Protein AF-A0A0A9WVV0-F1 (afdb_monomer)

Nearest PDB structures (foldseek):
  9hcj-assembly1_T1  TM=3.947E-01  e=2.810E-01  Dictyostelium discoideum
  9hcj-assembly1_T0  TM=4.149E-01  e=5.901E-01  Dictyostelium discoideum
  8x7w-assembly1_F  TM=3.589E-01  e=1.492E+00  Escherichia coli K-12
  3al8-assembly1_A  TM=5.606E-01  e=5.463E+00  Mus musculus
  8xi3-assembly1_B  TM=5.105E-01  e=6.182E+00  Mus musculus

Radius of gyration: 19.21 Å; Cα contacts (8 Å, |Δi|>4): 166; chains: 1; bounding box: 46×40×48 Å

pLDDT: mean 80.93, std 15.29, range [39.72, 97.31]

Structure (mmCIF, N/CA/C/O backbone):
data_AF-A0A0A9WVV0-F1
#
_entry.id   AF-A0A0A9WVV0-F1
#
loop_
_atom_site.group_PDB
_atom_site.id
_atom_site.type_symbol
_atom_site.label_atom_id
_atom_site.label_alt_id
_atom_site.label_comp_id
_atom_site.label_asym_id
_atom_site.label_entity_id
_atom_site.label_seq_id
_atom_site.pdbx_PDB_ins_code
_atom_site.Cartn_x
_atom_site.Cartn_y
_atom_site.Cartn_z
_atom_site.occupancy
_atom_site.B_iso_or_equiv
_atom_site.auth_seq_id
_atom_site.auth_comp_id
_atom_site.auth_asym_id
_atom_site.auth_atom_id
_atom_site.pdbx_PDB_model_num
ATOM 1 N N . GLN A 1 1 ? -8.736 -12.461 26.312 1.00 48.31 1 GLN A N 1
ATOM 2 C CA . GLN A 1 1 ? -9.160 -11.711 25.108 1.00 48.31 1 GLN A CA 1
ATOM 3 C C . GLN A 1 1 ? -10.617 -11.306 25.311 1.00 48.31 1 GLN A C 1
ATOM 5 O O . GLN A 1 1 ? -11.407 -12.168 25.671 1.00 48.31 1 GLN A O 1
ATOM 10 N N . MET A 1 2 ? -10.964 -10.020 25.207 1.00 59.84 2 MET A N 1
ATOM 11 C CA . MET A 1 2 ? -12.337 -9.558 25.454 1.00 59.84 2 MET A CA 1
ATOM 12 C C . MET A 1 2 ? -13.197 -9.758 24.191 1.00 59.84 2 MET A C 1
ATOM 14 O O . MET A 1 2 ? -12.744 -9.370 23.112 1.00 59.84 2 MET A O 1
ATOM 18 N N . PRO A 1 3 ? -14.401 -10.355 24.279 1.00 73.19 3 PRO A N 1
ATOM 19 C CA . PRO A 1 3 ? -15.260 -10.553 23.114 1.00 73.19 3 PRO A CA 1
ATOM 20 C C . PRO A 1 3 ? -15.645 -9.219 22.461 1.00 73.19 3 PRO A C 1
ATOM 22 O O . PRO A 1 3 ? -16.021 -8.269 23.152 1.00 73.19 3 PRO A O 1
ATOM 25 N N . SER A 1 4 ? -15.590 -9.157 21.128 1.00 7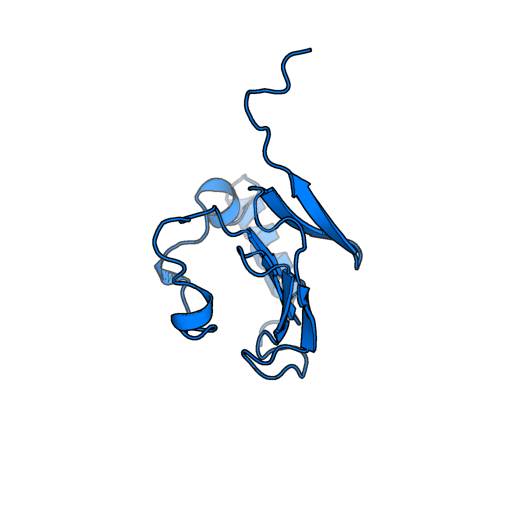3.25 4 SER A N 1
ATOM 26 C CA . SER A 1 4 ? -15.870 -7.950 20.327 1.00 73.25 4 SER A CA 1
ATOM 27 C C . SER A 1 4 ? -17.223 -7.307 20.653 1.00 73.25 4 SER A C 1
ATOM 29 O O . SER A 1 4 ? -17.336 -6.082 20.679 1.00 73.25 4 SER A O 1
ATOM 31 N N . ILE A 1 5 ? -18.224 -8.129 20.982 1.00 75.88 5 ILE A N 1
ATOM 32 C CA . ILE A 1 5 ? -19.578 -7.700 21.350 1.00 75.88 5 ILE A CA 1
ATOM 33 C C . ILE A 1 5 ? -19.613 -6.922 22.671 1.00 75.88 5 ILE A C 1
ATOM 35 O O . ILE A 1 5 ? -20.308 -5.915 22.772 1.00 75.88 5 ILE A O 1
ATOM 39 N N . LEU A 1 6 ? -18.811 -7.327 23.661 1.00 77.38 6 LEU A N 1
ATOM 40 C CA . LEU A 1 6 ? -18.722 -6.613 24.932 1.00 77.38 6 LEU A CA 1
ATOM 41 C C . LEU A 1 6 ? -17.963 -5.291 24.773 1.00 77.38 6 LEU A C 1
ATOM 43 O O . LEU A 1 6 ? -18.344 -4.296 25.383 1.00 77.38 6 LEU A O 1
ATOM 47 N N . GLY A 1 7 ? -16.936 -5.250 23.918 1.00 76.94 7 GLY A N 1
ATOM 48 C CA . GLY A 1 7 ? -16.229 -4.006 23.597 1.00 76.94 7 GLY A CA 1
ATOM 49 C C . GLY A 1 7 ? -17.112 -2.997 22.851 1.00 76.94 7 GLY A C 1
ATOM 50 O O . GLY A 1 7 ? -17.073 -1.802 23.143 1.00 76.94 7 GLY A O 1
ATOM 51 N N . ALA A 1 8 ? -17.948 -3.465 21.920 1.00 77.00 8 ALA A N 1
ATOM 52 C CA . ALA A 1 8 ? -18.926 -2.626 21.225 1.00 77.00 8 ALA A CA 1
ATOM 53 C C . ALA A 1 8 ? -20.018 -2.104 22.175 1.00 77.00 8 ALA A C 1
ATOM 55 O O . ALA A 1 8 ? -20.365 -0.920 22.127 1.00 77.00 8 ALA A O 1
ATOM 56 N N . LEU A 1 9 ? -20.509 -2.960 23.078 1.00 81.69 9 LEU A N 1
ATOM 57 C CA . LEU A 1 9 ? -21.481 -2.572 24.098 1.00 81.69 9 LEU A CA 1
ATOM 58 C C . LEU A 1 9 ? -20.906 -1.511 25.042 1.00 81.69 9 LEU A C 1
ATOM 60 O O . LEU A 1 9 ? -21.542 -0.483 25.252 1.00 81.69 9 LEU A O 1
ATOM 64 N N . GLN A 1 10 ? -19.684 -1.704 25.547 1.00 79.00 10 GLN A N 1
ATOM 65 C CA . GLN A 1 10 ? -19.019 -0.720 26.406 1.00 79.00 10 GLN A CA 1
ATOM 66 C C . GLN A 1 10 ? -18.892 0.649 25.732 1.00 79.00 10 GLN A C 1
ATOM 68 O O . GLN A 1 10 ? -19.223 1.659 26.347 1.00 79.00 10 GLN A O 1
ATOM 73 N N . LYS A 1 11 ? -18.473 0.695 24.460 1.00 73.38 11 LYS A N 1
ATOM 74 C CA . LYS A 1 11 ? -18.382 1.954 23.699 1.00 73.38 11 LYS A CA 1
ATOM 75 C C . LYS A 1 11 ? -19.745 2.615 23.493 1.00 73.38 11 LYS A C 1
ATOM 77 O O . LYS A 1 11 ? -19.840 3.837 23.560 1.00 73.38 11 LYS A O 1
ATOM 82 N N . SER A 1 12 ? -20.789 1.815 23.278 1.00 78.19 12 SER A N 1
ATOM 83 C CA . SER A 1 12 ? -22.160 2.312 23.112 1.00 78.19 12 SER A CA 1
ATOM 84 C C . SER A 1 12 ? -22.697 2.910 24.415 1.00 78.19 12 SER A C 1
ATOM 86 O O . SER A 1 12 ? -23.201 4.029 24.409 1.00 78.19 12 SER A O 1
ATOM 88 N N . VAL A 1 13 ? -22.517 2.214 25.544 1.00 81.00 13 VAL A N 1
ATOM 89 C CA . VAL A 1 13 ? -22.897 2.708 26.879 1.00 81.00 13 VAL A CA 1
ATOM 90 C C . VAL A 1 13 ? -22.137 3.990 27.222 1.00 81.00 13 VAL A C 1
ATOM 92 O O . VAL A 1 13 ? -22.752 4.970 27.635 1.00 81.00 13 VAL A O 1
ATOM 95 N N . LEU A 1 14 ? -20.821 4.021 26.986 1.00 74.94 14 LEU A N 1
ATOM 96 C CA . LEU A 1 14 ? -20.001 5.220 27.182 1.00 74.94 14 LEU A CA 1
ATOM 97 C C . LEU A 1 14 ? -20.504 6.407 26.349 1.00 74.94 14 LEU A C 1
ATOM 99 O O . LEU A 1 14 ? -20.591 7.513 26.872 1.00 74.94 14 LEU A O 1
ATOM 103 N N . GLY A 1 15 ? -20.881 6.192 25.086 1.00 72.50 15 GLY A N 1
ATOM 104 C CA . GLY A 1 15 ? -21.411 7.262 24.238 1.00 72.50 15 GLY A CA 1
ATOM 105 C C . GLY A 1 15 ? -22.762 7.812 24.686 1.00 72.50 15 GLY A C 1
ATOM 106 O O . GLY A 1 15 ? -22.980 9.021 24.622 1.00 72.50 15 GLY A O 1
ATOM 107 N N . VAL A 1 16 ? -23.643 6.954 25.206 1.00 79.44 16 VAL A N 1
ATOM 108 C CA . VAL A 1 16 ? -24.928 7.383 25.782 1.00 79.44 16 VAL A CA 1
ATOM 109 C C . VAL A 1 16 ? -24.708 8.195 27.059 1.00 79.44 16 VAL A C 1
ATOM 111 O O . VAL A 1 16 ? -25.273 9.277 27.193 1.00 79.44 16 VAL A O 1
ATOM 114 N N . VAL A 1 17 ? -23.849 7.721 27.968 1.00 78.50 17 VAL A N 1
ATOM 115 C CA . VAL A 1 17 ? -23.547 8.412 29.238 1.00 78.50 17 VAL A CA 1
ATOM 116 C C . VAL A 1 17 ? -22.882 9.771 29.002 1.00 78.50 17 VAL A C 1
ATOM 118 O O . VAL A 1 17 ? -23.173 10.732 29.709 1.00 78.50 17 VAL A O 1
ATOM 121 N N . LEU A 1 18 ? -22.014 9.872 27.995 1.00 76.19 18 LEU A N 1
ATOM 122 C CA . LEU A 1 18 ? -21.308 11.110 27.649 1.00 76.19 18 LEU A CA 1
ATOM 123 C C . LEU A 1 18 ? -22.111 12.029 26.707 1.00 76.19 18 LEU A C 1
ATOM 125 O O . LEU A 1 18 ? -21.636 13.118 26.377 1.00 76.19 18 LEU A O 1
ATOM 129 N N . GLY A 1 19 ? -23.2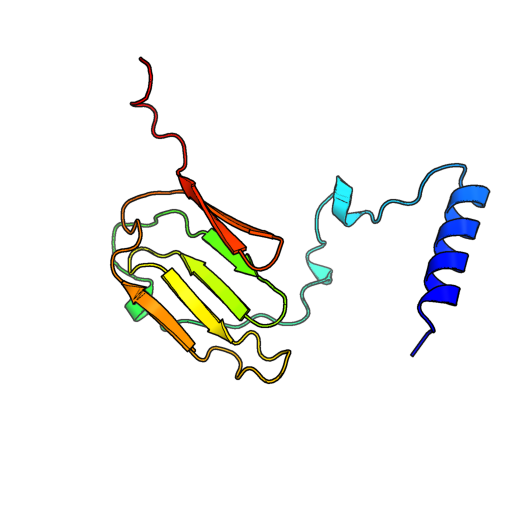98 11.605 26.252 1.00 68.75 19 GLY A N 1
ATOM 130 C CA . GLY A 1 19 ? -24.161 12.367 25.341 1.00 68.75 19 GLY A CA 1
ATOM 131 C C . GLY A 1 19 ? -23.539 12.656 23.969 1.00 68.75 19 GLY A C 1
ATOM 132 O O . GLY A 1 19 ? -23.945 13.604 23.296 1.00 68.75 19 GLY A O 1
ATOM 133 N N . LYS A 1 20 ? -22.518 11.892 23.566 1.00 66.19 20 LYS A N 1
ATOM 134 C CA . LYS A 1 20 ? -21.744 12.091 22.332 1.00 66.19 20 LYS A CA 1
ATOM 135 C C . LYS A 1 20 ? -21.301 10.745 21.775 1.00 66.19 20 LYS A C 1
ATOM 137 O O . LYS A 1 20 ? -20.902 9.856 22.524 1.00 66.19 20 LYS A O 1
ATOM 142 N N . THR A 1 21 ? -21.290 10.601 20.453 1.00 61.56 21 THR A N 1
ATOM 143 C CA . THR A 1 21 ? -20.652 9.452 19.802 1.00 61.56 21 THR A CA 1
ATOM 144 C C . THR A 1 21 ? -19.159 9.478 20.135 1.00 61.56 21 THR A C 1
ATOM 146 O O . THR A 1 21 ? -18.458 10.408 19.738 1.00 61.56 21 THR A O 1
ATOM 149 N N . VAL A 1 22 ? -18.663 8.484 20.879 1.00 68.00 22 VAL A N 1
ATOM 150 C CA . VAL A 1 22 ? -17.236 8.392 21.231 1.00 68.00 22 VAL A CA 1
ATOM 151 C C . VAL A 1 22 ? -16.478 7.878 20.011 1.00 68.00 22 VAL A C 1
ATOM 153 O O . VAL A 1 22 ? -16.209 6.684 19.867 1.00 68.00 22 VAL A O 1
ATOM 156 N N . ALA A 1 23 ? -16.179 8.784 19.082 1.00 73.62 23 ALA A N 1
ATOM 157 C CA . ALA A 1 23 ? -15.147 8.531 18.093 1.00 73.62 23 ALA A CA 1
ATOM 158 C C . ALA A 1 23 ? -13.811 8.388 18.839 1.00 73.62 23 ALA A C 1
ATOM 160 O O . ALA A 1 23 ? -13.545 9.173 19.750 1.00 73.62 23 ALA A O 1
ATOM 161 N N . PRO A 1 24 ? -12.970 7.402 18.498 1.00 75.38 24 PRO A N 1
ATOM 162 C CA . PRO A 1 24 ? -11.624 7.349 19.037 1.00 75.38 24 PRO A CA 1
ATOM 163 C C . PRO A 1 24 ? -10.877 8.652 18.752 1.00 75.38 24 PRO A C 1
ATOM 165 O O . PRO A 1 24 ? -10.930 9.150 17.625 1.00 75.38 24 PRO A O 1
ATOM 168 N N . ASP A 1 25 ? -10.127 9.151 19.735 1.00 78.69 25 ASP A N 1
ATOM 169 C CA . ASP A 1 25 ? -9.396 10.419 19.612 1.00 78.69 25 ASP A CA 1
ATOM 170 C C . ASP A 1 25 ? -8.467 10.453 18.401 1.00 78.69 25 ASP A C 1
ATOM 172 O O . ASP A 1 25 ? -8.234 11.514 17.833 1.00 78.69 25 ASP A O 1
ATOM 176 N N . TRP A 1 26 ? -7.980 9.295 17.948 1.00 81.94 26 TRP A N 1
ATOM 177 C CA . TRP A 1 26 ? -7.104 9.218 16.787 1.00 81.94 26 TRP A CA 1
ATOM 178 C C . TRP A 1 26 ? -7.777 9.560 15.455 1.00 81.94 26 TRP A C 1
ATOM 180 O O . TRP A 1 26 ? -7.072 9.870 14.497 1.00 81.94 26 TRP A O 1
ATOM 190 N N . ILE A 1 27 ? -9.110 9.543 15.376 1.00 82.62 27 ILE A N 1
ATOM 191 C CA . ILE A 1 27 ? -9.838 9.996 14.181 1.00 82.62 27 ILE A CA 1
ATOM 192 C C . ILE A 1 27 ? -9.712 11.516 14.024 1.00 82.62 27 ILE A C 1
ATOM 194 O O . ILE A 1 27 ? -9.581 12.009 12.907 1.00 82.62 27 ILE A O 1
ATOM 198 N N . THR A 1 28 ? -9.750 12.258 15.131 1.00 86.25 28 THR A N 1
ATOM 199 C CA . THR A 1 28 ? -9.750 13.730 15.138 1.00 86.25 28 THR A CA 1
ATOM 200 C C . THR A 1 28 ? -8.367 14.324 15.395 1.00 86.25 28 THR A C 1
ATOM 202 O O . THR A 1 28 ? -8.020 15.337 14.796 1.00 86.25 28 THR A O 1
ATOM 205 N N . HIS A 1 29 ? -7.561 13.685 16.241 1.00 87.25 29 HIS A N 1
ATOM 206 C CA . HIS A 1 29 ? -6.244 14.162 16.677 1.00 87.25 29 HIS A CA 1
ATOM 207 C C . HIS A 1 29 ? -5.081 13.345 16.094 1.00 87.25 29 HIS A C 1
ATOM 209 O O . HIS A 1 29 ? -3.919 13.675 16.328 1.00 87.25 29 HIS A O 1
ATOM 215 N N . GLY A 1 30 ? -5.372 12.292 15.324 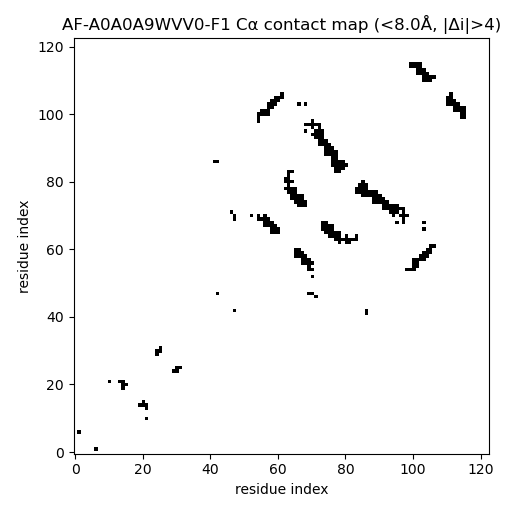1.00 88.12 30 GLY A N 1
ATOM 216 C CA . GLY A 1 30 ? -4.364 11.383 14.783 1.00 88.12 30 GLY A CA 1
ATOM 217 C C . GLY A 1 30 ? -3.859 10.349 15.795 1.00 88.12 30 GLY A C 1
ATOM 218 O O . GLY A 1 30 ? -4.153 10.385 16.988 1.00 88.12 30 GLY A O 1
ATOM 219 N N . VAL A 1 31 ? -3.085 9.380 15.309 1.00 88.25 31 VAL A N 1
ATOM 220 C CA . VAL A 1 31 ? -2.535 8.307 16.150 1.00 88.25 31 VAL A CA 1
ATOM 221 C C . VAL A 1 31 ? -1.450 8.878 17.082 1.00 88.25 31 VAL A C 1
ATOM 223 O O . VAL A 1 31 ? -0.508 9.506 16.592 1.00 88.25 31 VAL A O 1
ATOM 226 N N . PRO A 1 32 ? -1.534 8.671 18.412 1.00 89.88 32 PRO A N 1
ATOM 227 C CA . PRO A 1 32 ? -0.555 9.220 19.344 1.00 89.88 32 PRO A CA 1
ATOM 228 C C . PRO A 1 32 ? 0.808 8.540 19.184 1.00 89.88 32 PRO A C 1
ATOM 230 O O . PRO A 1 32 ? 0.892 7.345 18.907 1.00 89.88 32 PRO A O 1
ATOM 233 N N . LYS A 1 33 ? 1.901 9.273 19.438 1.00 88.50 33 LYS A N 1
ATOM 234 C CA . LYS A 1 33 ? 3.269 8.718 19.358 1.00 88.50 33 LYS A CA 1
ATOM 235 C C . LYS A 1 33 ? 3.485 7.524 20.296 1.00 88.50 33 LYS A C 1
ATOM 237 O O . LYS A 1 33 ? 4.237 6.618 19.961 1.00 88.50 33 LYS A O 1
ATOM 242 N N . SER A 1 34 ? 2.803 7.503 21.442 1.00 89.25 34 SER A N 1
ATOM 243 C CA . SER A 1 34 ? 2.829 6.390 22.400 1.00 89.25 34 SER A CA 1
ATOM 244 C C . SER A 1 34 ? 2.179 5.103 21.879 1.00 89.25 34 SER A C 1
ATOM 246 O O . SER A 1 34 ? 2.381 4.053 22.477 1.00 89.25 34 SER A O 1
ATOM 248 N N . ALA A 1 35 ? 1.429 5.150 20.770 1.00 87.94 35 ALA A N 1
ATOM 249 C CA . ALA A 1 35 ? 0.896 3.956 20.113 1.00 87.94 35 ALA A CA 1
ATOM 250 C C . ALA A 1 35 ? 1.933 3.235 19.230 1.00 87.94 35 ALA A C 1
ATOM 252 O O . ALA A 1 35 ? 1.615 2.206 18.634 1.00 87.94 35 ALA A O 1
ATOM 253 N N . LEU A 1 36 ? 3.165 3.752 19.125 1.00 89.00 36 LEU A N 1
ATOM 254 C CA . LEU A 1 36 ? 4.254 3.065 18.440 1.00 89.00 36 LEU A CA 1
ATOM 255 C C . LEU A 1 36 ? 4.648 1.804 19.220 1.00 89.00 36 LEU A C 1
ATOM 257 O O . LEU A 1 36 ? 5.307 1.883 20.251 1.00 89.00 36 LEU A O 1
ATOM 261 N N . LEU A 1 37 ? 4.266 0.638 18.702 1.00 87.69 37 LEU A N 1
ATOM 262 C CA . LEU A 1 37 ? 4.625 -0.651 19.300 1.00 87.69 37 LEU A CA 1
ATOM 263 C C . LEU A 1 37 ? 6.015 -1.128 18.869 1.00 87.69 37 LEU A C 1
ATOM 265 O O . LEU A 1 37 ? 6.725 -1.763 19.641 1.00 87.69 37 LEU A O 1
ATOM 269 N N . ASN A 1 38 ? 6.394 -0.850 17.622 1.00 85.19 38 ASN A N 1
ATOM 270 C CA . ASN A 1 38 ? 7.651 -1.301 17.039 1.00 85.19 38 ASN A CA 1
ATOM 271 C C . ASN A 1 38 ? 8.080 -0.337 15.926 1.00 85.19 38 ASN A C 1
ATOM 273 O O . ASN A 1 38 ? 7.240 0.158 15.173 1.00 85.19 38 ASN A O 1
ATOM 277 N N . SER A 1 39 ? 9.383 -0.093 15.819 1.00 86.25 39 SER A N 1
ATOM 278 C CA . SER A 1 39 ? 10.000 0.684 14.747 1.00 86.25 39 SER A CA 1
ATOM 279 C C . SER A 1 39 ? 11.151 -0.120 14.172 1.00 86.25 39 SER A C 1
ATOM 281 O O . SER A 1 39 ? 12.039 -0.552 14.908 1.00 86.25 39 SER A O 1
ATOM 283 N N . ARG A 1 40 ? 11.128 -0.335 12.856 1.00 79.38 40 ARG A N 1
ATOM 284 C CA . ARG A 1 40 ? 12.159 -1.092 12.149 1.00 79.38 40 ARG A CA 1
ATOM 285 C C . ARG A 1 40 ? 12.489 -0.464 10.814 1.00 79.38 40 ARG A C 1
ATOM 287 O O . ARG A 1 40 ? 11.648 0.151 10.161 1.00 79.38 40 ARG A O 1
ATOM 294 N N . GLN A 1 41 ? 13.730 -0.675 10.404 1.00 80.38 41 GLN A N 1
ATOM 295 C CA . GLN A 1 41 ? 14.216 -0.287 9.097 1.00 80.38 41 GLN A CA 1
ATOM 296 C C . GLN A 1 41 ? 14.007 -1.444 8.115 1.00 80.38 41 GLN A C 1
ATOM 298 O O . GLN A 1 41 ? 14.653 -2.480 8.224 1.00 80.38 41 GLN A O 1
ATOM 303 N N . LEU A 1 42 ? 13.078 -1.271 7.174 1.00 71.69 42 LEU A N 1
ATOM 304 C CA . LEU A 1 42 ? 12.647 -2.341 6.264 1.00 71.69 42 LEU A CA 1
ATOM 305 C C . LEU A 1 42 ? 13.476 -2.439 4.978 1.00 71.69 42 LEU A C 1
ATOM 307 O O . LEU A 1 42 ? 13.532 -3.494 4.356 1.00 71.69 42 LEU A O 1
ATOM 311 N N . MET A 1 43 ? 14.111 -1.347 4.555 1.00 68.50 43 MET A N 1
ATOM 312 C CA . MET A 1 43 ? 14.908 -1.309 3.332 1.00 68.50 43 MET A CA 1
ATOM 313 C C . MET A 1 43 ? 16.310 -0.795 3.629 1.00 68.50 43 MET A C 1
ATOM 315 O O . MET A 1 43 ? 16.504 0.168 4.376 1.00 68.50 43 MET A O 1
ATOM 319 N N . ASN A 1 44 ? 17.286 -1.476 3.027 1.00 61.94 44 ASN A N 1
ATOM 320 C CA . ASN A 1 44 ? 18.689 -1.115 3.124 1.00 61.94 44 ASN A CA 1
ATOM 321 C C . ASN A 1 44 ? 18.884 0.303 2.577 1.00 61.94 44 ASN A C 1
ATOM 323 O O . ASN A 1 44 ? 18.326 0.647 1.531 1.00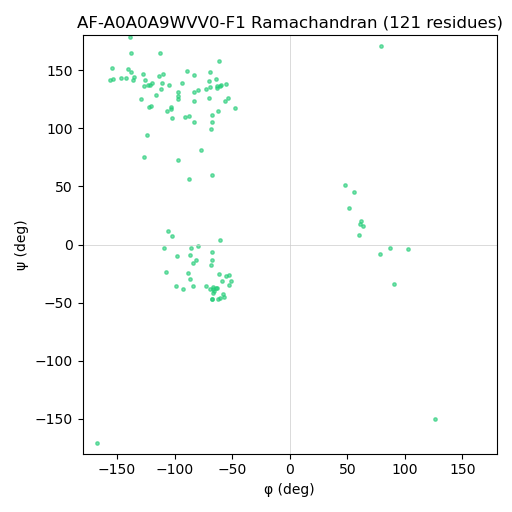 61.94 44 ASN A O 1
ATOM 327 N N . ASN A 1 45 ? 19.692 1.111 3.266 1.00 51.22 45 ASN A N 1
ATOM 328 C CA . ASN A 1 45 ? 19.923 2.517 2.915 1.00 51.22 45 ASN A CA 1
ATOM 329 C C . ASN A 1 45 ? 20.318 2.701 1.437 1.00 51.22 45 ASN A C 1
ATOM 331 O O . ASN A 1 45 ? 19.896 3.665 0.814 1.00 51.22 45 ASN A O 1
ATOM 335 N N . HIS A 1 46 ? 21.008 1.738 0.825 1.00 48.72 46 HIS A N 1
ATOM 336 C CA . HIS A 1 46 ? 21.392 1.797 -0.590 1.00 48.72 46 HIS A CA 1
ATOM 337 C C . HIS A 1 46 ? 20.221 1.853 -1.590 1.00 48.72 46 HIS A C 1
ATOM 339 O O . HIS A 1 46 ? 20.393 2.401 -2.670 1.00 48.72 46 HIS A O 1
ATOM 345 N N . VAL A 1 47 ? 19.029 1.343 -1.246 1.00 53.38 47 VAL A N 1
ATOM 346 C CA . VAL A 1 47 ? 17.821 1.448 -2.098 1.00 53.38 47 VAL A CA 1
ATOM 347 C C . VAL A 1 47 ? 17.096 2.785 -1.881 1.00 53.38 47 VAL A C 1
ATOM 349 O O . VAL A 1 47 ? 16.250 3.176 -2.674 1.00 53.38 47 VAL A O 1
ATOM 352 N N . MET A 1 48 ? 17.400 3.500 -0.792 1.00 53.28 48 MET A N 1
ATOM 353 C CA . MET A 1 48 ? 16.698 4.727 -0.386 1.00 53.28 48 MET A CA 1
ATOM 354 C C . MET A 1 48 ? 17.511 6.003 -0.598 1.00 53.28 48 MET A C 1
ATOM 356 O O . MET A 1 48 ? 16.919 7.075 -0.734 1.00 53.28 48 MET A O 1
ATOM 360 N N . TYR A 1 49 ? 18.837 5.889 -0.639 1.00 48.59 49 TYR A N 1
ATOM 361 C CA . TYR A 1 49 ? 19.778 6.982 -0.844 1.00 48.59 49 TYR A CA 1
ATOM 362 C C . TYR A 1 49 ? 20.204 7.054 -2.313 1.00 48.59 49 TYR A C 1
ATOM 364 O O . TYR A 1 49 ? 21.339 6.751 -2.663 1.00 48.59 49 TYR A O 1
ATOM 372 N N . HIS A 1 50 ? 19.303 7.508 -3.183 1.00 50.56 50 HIS A N 1
ATOM 373 C CA . HIS A 1 50 ? 19.768 8.292 -4.322 1.00 50.56 50 HIS A CA 1
ATOM 374 C C . HIS A 1 50 ? 19.942 9.728 -3.829 1.00 50.56 50 HIS A C 1
ATOM 376 O O . HIS A 1 50 ? 18.962 10.435 -3.571 1.00 50.56 50 HIS A O 1
ATOM 382 N N . GLU A 1 51 ? 21.202 10.125 -3.638 1.00 45.56 51 GLU A N 1
ATOM 383 C CA . GLU A 1 51 ? 21.586 11.500 -3.325 1.00 45.56 51 GLU A CA 1
ATOM 384 C C . GLU A 1 51 ? 20.871 12.460 -4.289 1.00 45.56 51 GLU A C 1
ATOM 386 O O . GLU A 1 51 ? 21.022 12.382 -5.507 1.00 45.56 51 GLU A O 1
ATOM 391 N N . GLY A 1 52 ? 20.017 13.331 -3.747 1.00 48.59 52 GLY A N 1
ATOM 392 C CA . GLY A 1 52 ? 19.397 14.421 -4.504 1.00 48.59 52 GLY A CA 1
ATOM 393 C C . GLY A 1 52 ? 17.938 14.246 -4.935 1.00 48.59 52 GLY A C 1
ATOM 394 O O . GLY A 1 52 ? 17.371 15.204 -5.458 1.00 48.59 52 GLY A O 1
ATOM 395 N N . ARG A 1 53 ? 17.272 13.107 -4.690 1.00 50.38 53 ARG A N 1
ATOM 396 C CA . ARG A 1 53 ? 15.812 12.989 -4.918 1.00 50.38 53 ARG A CA 1
ATOM 397 C C . ARG A 1 53 ? 15.081 12.483 -3.681 1.00 50.38 53 ARG A C 1
ATOM 399 O O . ARG A 1 53 ? 14.608 11.351 -3.620 1.00 50.38 53 ARG A O 1
ATOM 406 N N . GLY A 1 54 ? 14.936 13.376 -2.703 1.00 49.53 54 GLY A N 1
ATOM 407 C CA . GLY A 1 54 ? 13.971 13.263 -1.607 1.00 49.53 54 GLY A CA 1
ATOM 408 C C . GLY A 1 54 ? 12.531 13.381 -2.114 1.00 49.53 54 GLY A C 1
ATOM 409 O O . GLY A 1 54 ? 11.823 14.308 -1.747 1.00 49.53 54 GLY A O 1
ATOM 410 N N . GLY A 1 55 ? 12.119 12.484 -3.010 1.00 55.53 55 GLY A N 1
ATOM 411 C CA . GLY A 1 55 ? 10.735 12.394 -3.455 1.00 55.53 55 GLY A CA 1
ATOM 412 C C . GLY A 1 55 ? 9.850 11.865 -2.332 1.00 55.53 55 GLY A C 1
ATOM 413 O O . GLY A 1 55 ? 10.248 10.956 -1.588 1.00 55.53 55 GLY A O 1
ATOM 414 N N . ASP A 1 56 ? 8.652 12.433 -2.226 1.00 59.78 56 ASP A N 1
ATOM 415 C CA . ASP A 1 56 ? 7.613 11.959 -1.320 1.00 59.78 56 ASP A CA 1
ATOM 416 C C . ASP A 1 56 ? 7.313 10.483 -1.599 1.00 59.78 56 ASP A C 1
ATOM 418 O O . ASP A 1 56 ? 6.980 10.076 -2.717 1.00 59.78 56 ASP A O 1
ATOM 422 N N . LYS A 1 57 ? 7.457 9.671 -0.554 1.00 79.44 57 LYS A N 1
ATOM 423 C CA . LYS A 1 57 ? 7.163 8.240 -0.572 1.00 79.44 57 LYS A CA 1
ATOM 424 C C . LYS A 1 57 ? 5.738 8.036 -0.083 1.00 79.44 57 LYS A C 1
ATOM 426 O O . LYS A 1 57 ? 5.317 8.665 0.885 1.00 79.44 57 LYS A O 1
ATOM 431 N N . ALA A 1 58 ? 5.009 7.141 -0.735 1.00 91.25 58 ALA A N 1
ATOM 432 C CA . ALA A 1 58 ? 3.667 6.766 -0.315 1.00 91.25 58 ALA A CA 1
ATOM 433 C C . ALA A 1 58 ? 3.678 5.336 0.214 1.00 91.25 58 ALA A C 1
ATOM 435 O O . ALA A 1 58 ? 4.417 4.485 -0.285 1.00 91.25 58 ALA A O 1
ATOM 436 N N . ILE A 1 59 ? 2.833 5.074 1.206 1.00 93.50 59 ILE A N 1
ATOM 437 C CA . ILE A 1 59 ? 2.640 3.746 1.776 1.00 93.50 59 ILE A CA 1
ATOM 438 C C 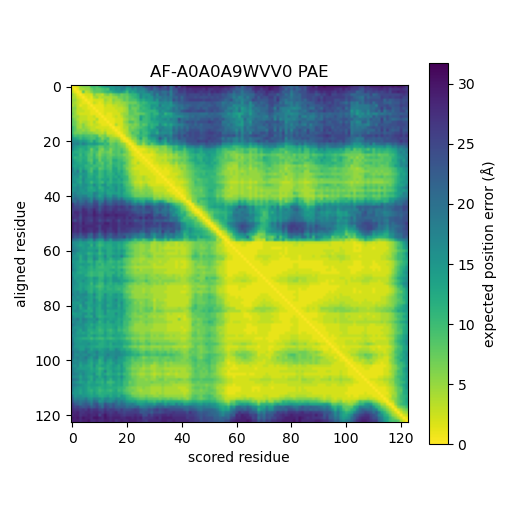. ILE A 1 59 ? 1.149 3.467 1.953 1.00 93.50 59 ILE A C 1
ATOM 440 O O . ILE A 1 59 ? 0.382 4.368 2.290 1.00 93.50 59 ILE A O 1
ATOM 444 N N . ALA A 1 60 ? 0.752 2.219 1.737 1.00 96.25 60 ALA A N 1
ATOM 445 C CA . ALA A 1 60 ? -0.550 1.690 2.125 1.00 96.25 60 ALA A CA 1
ATOM 446 C C . ALA A 1 60 ? -0.383 0.288 2.720 1.00 96.25 60 ALA A C 1
ATOM 448 O O . ALA A 1 60 ? 0.664 -0.341 2.569 1.00 96.25 60 ALA A O 1
ATOM 449 N N . SER A 1 61 ? -1.415 -0.208 3.393 1.00 95.31 61 SER A N 1
ATOM 450 C CA . SER A 1 61 ? -1.431 -1.547 3.978 1.00 95.31 61 SER A CA 1
ATOM 451 C C . SER A 1 61 ? -2.812 -2.167 3.820 1.00 95.31 61 SER A C 1
ATOM 453 O O . SER A 1 61 ? -3.814 -1.461 3.937 1.00 95.31 61 SER A O 1
ATOM 455 N N . ASP A 1 62 ? -2.853 -3.475 3.582 1.00 95.94 62 ASP A N 1
ATOM 456 C CA . ASP A 1 62 ? -4.069 -4.298 3.674 1.00 95.94 62 ASP A CA 1
ATOM 457 C C . ASP A 1 62 ? -4.117 -5.131 4.972 1.00 95.94 62 ASP A C 1
ATOM 459 O O . ASP A 1 62 ? -4.985 -5.981 5.154 1.00 95.94 62 ASP A O 1
ATOM 463 N N . GLY A 1 63 ? -3.167 -4.898 5.886 1.00 93.62 63 GLY A N 1
ATOM 464 C CA . GLY A 1 63 ? -2.964 -5.663 7.118 1.00 93.62 63 GLY A CA 1
ATOM 465 C C . GLY A 1 63 ? -2.003 -6.848 6.957 1.00 93.62 63 GLY A C 1
ATOM 466 O O . GLY A 1 63 ? -1.215 -7.118 7.867 1.00 93.62 63 GLY A O 1
ATOM 467 N N . ARG A 1 64 ? -1.988 -7.511 5.794 1.00 95.81 64 ARG A N 1
ATOM 468 C CA . ARG A 1 64 ? -1.084 -8.635 5.481 1.00 95.81 64 ARG A CA 1
ATOM 469 C C . ARG A 1 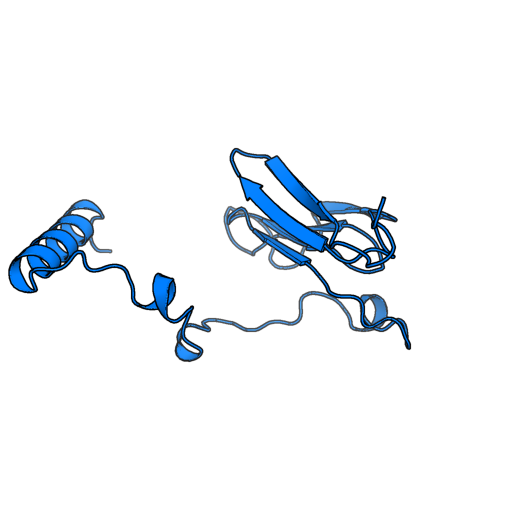64 ? 0.199 -8.165 4.790 1.00 95.81 64 ARG A C 1
ATOM 471 O O . ARG A 1 64 ? 1.283 -8.670 5.065 1.00 95.81 64 ARG A O 1
ATOM 478 N N . TYR A 1 65 ? 0.086 -7.182 3.914 1.00 96.44 65 TYR A N 1
ATOM 479 C CA . TYR A 1 65 ? 1.166 -6.628 3.119 1.00 96.44 65 TYR A CA 1
ATOM 480 C C . TYR A 1 65 ? 1.235 -5.110 3.271 1.00 96.44 65 TYR A C 1
ATOM 482 O O . TYR A 1 65 ? 0.224 -4.418 3.396 1.00 96.44 65 TYR A O 1
ATOM 490 N N . LEU A 1 66 ? 2.460 -4.600 3.205 1.00 95.25 66 LEU A N 1
ATOM 491 C CA . LEU A 1 66 ? 2.778 -3.192 3.035 1.00 95.25 66 LEU A CA 1
ATOM 492 C C . LEU A 1 66 ? 3.052 -2.923 1.555 1.00 95.25 66 LEU A C 1
ATOM 494 O O . LEU A 1 66 ? 3.836 -3.625 0.914 1.00 95.25 66 LEU A O 1
ATOM 498 N N . TYR A 1 67 ? 2.429 -1.883 1.021 1.00 95.69 67 TYR A N 1
ATOM 499 C CA . TYR A 1 67 ? 2.637 -1.401 -0.338 1.00 95.69 67 TYR A CA 1
ATOM 500 C C . TYR A 1 67 ? 3.429 -0.106 -0.270 1.00 95.69 67 TYR A C 1
ATOM 502 O O . TYR A 1 67 ? 2.932 0.876 0.277 1.00 95.69 67 TYR A O 1
ATOM 510 N N . ILE A 1 68 ? 4.651 -0.100 -0.796 1.00 93.12 68 ILE A N 1
ATOM 511 C CA . ILE A 1 68 ? 5.597 1.009 -0.628 1.00 93.12 68 ILE A CA 1
ATOM 512 C C . ILE A 1 68 ? 5.994 1.532 -2.005 1.00 93.12 68 ILE A C 1
ATOM 514 O O . ILE A 1 68 ? 6.573 0.797 -2.804 1.00 93.12 68 ILE A O 1
ATOM 518 N N . HIS A 1 69 ? 5.681 2.797 -2.279 1.00 91.50 69 HIS A N 1
ATOM 519 C CA . HIS A 1 69 ? 6.102 3.501 -3.487 1.00 91.50 69 HIS A CA 1
ATOM 520 C C . HIS A 1 69 ? 7.352 4.337 -3.211 1.00 91.50 69 HIS A C 1
ATOM 522 O O . HIS A 1 69 ? 7.378 5.146 -2.277 1.00 91.50 69 HIS A O 1
ATOM 528 N N . THR A 1 70 ? 8.375 4.155 -4.040 1.00 87.38 70 THR A N 1
ATOM 529 C CA . THR A 1 70 ? 9.672 4.826 -3.934 1.00 87.38 70 THR A CA 1
ATOM 530 C C . THR A 1 70 ? 10.168 5.255 -5.313 1.00 87.38 70 THR A C 1
ATOM 532 O O . THR A 1 70 ? 9.559 4.963 -6.337 1.00 87.38 70 THR A O 1
ATOM 535 N N . HIS A 1 71 ? 11.328 5.907 -5.352 1.00 84.06 71 HIS A N 1
ATOM 536 C CA . HIS A 1 71 ? 12.007 6.255 -6.599 1.00 84.06 71 HIS A CA 1
ATOM 537 C C . HIS A 1 71 ? 12.533 5.036 -7.385 1.00 84.06 71 HIS A C 1
ATOM 539 O O . HIS A 1 71 ? 13.006 5.204 -8.501 1.00 84.06 71 HIS A O 1
ATOM 545 N N . CYS A 1 72 ? 12.461 3.821 -6.831 1.00 84.50 72 CYS A N 1
ATOM 546 C CA . CYS A 1 72 ? 12.777 2.577 -7.545 1.00 84.50 72 CYS A CA 1
ATOM 547 C C . CYS A 1 72 ? 11.522 1.867 -8.084 1.00 84.50 72 CYS A C 1
ATOM 549 O O . CYS A 1 72 ? 11.637 0.901 -8.834 1.00 84.50 72 CYS A O 1
ATOM 551 N N . GLY A 1 73 ? 10.325 2.314 -7.692 1.00 90.50 73 GLY A N 1
ATOM 552 C CA . GLY A 1 73 ? 9.046 1.763 -8.126 1.00 90.50 73 GLY A CA 1
ATOM 553 C C . GLY A 1 73 ? 8.156 1.387 -6.948 1.00 90.50 73 GLY A C 1
ATOM 554 O O . GLY A 1 73 ? 8.208 2.001 -5.882 1.00 90.50 73 GLY A O 1
ATOM 555 N N . LEU A 1 74 ? 7.313 0.375 -7.145 1.00 93.81 74 LEU A N 1
ATOM 556 C CA . LEU A 1 74 ? 6.339 -0.084 -6.157 1.00 93.81 74 LEU A CA 1
ATOM 557 C C . LEU A 1 74 ? 6.698 -1.475 -5.638 1.00 93.81 74 LEU A C 1
ATOM 559 O O . LEU A 1 74 ? 6.944 -2.390 -6.421 1.00 93.81 74 LEU A O 1
ATOM 563 N N . PHE A 1 75 ? 6.652 -1.655 -4.323 1.00 93.75 75 PHE A N 1
ATOM 564 C CA . PHE A 1 75 ? 6.968 -2.918 -3.659 1.00 93.75 75 PHE A CA 1
ATOM 565 C C . PHE A 1 75 ? 5.780 -3.412 -2.843 1.00 93.75 75 PHE A C 1
ATOM 567 O O . PHE A 1 75 ? 5.145 -2.633 -2.134 1.00 93.75 75 PHE A O 1
ATOM 574 N N . LYS A 1 76 ? 5.515 -4.718 -2.919 1.00 95.88 76 LYS A N 1
ATOM 575 C CA . LYS A 1 76 ? 4.626 -5.453 -2.020 1.00 95.88 76 LYS A CA 1
ATOM 576 C C . LYS A 1 76 ? 5.491 -6.229 -1.035 1.00 95.88 76 LYS A C 1
ATOM 578 O O . LYS A 1 76 ? 6.147 -7.202 -1.409 1.00 95.88 76 LYS A O 1
ATOM 583 N N . MET A 1 77 ? 5.494 -5.787 0.211 1.00 94.56 77 MET A N 1
ATOM 584 C CA . MET A 1 77 ? 6.332 -6.307 1.285 1.00 94.56 77 MET A CA 1
ATOM 585 C C . MET A 1 77 ? 5.477 -6.983 2.359 1.00 94.56 77 MET A C 1
ATOM 587 O O . MET A 1 77 ? 4.363 -6.542 2.626 1.00 94.56 77 MET A O 1
ATOM 591 N N . GLY A 1 78 ? 5.971 -8.053 2.977 1.00 95.19 78 GLY A N 1
ATOM 592 C CA . GLY A 1 78 ? 5.296 -8.704 4.098 1.00 95.19 78 GLY A CA 1
ATOM 593 C C . GLY A 1 78 ? 5.299 -7.831 5.350 1.00 95.19 78 GLY A C 1
ATOM 594 O O . GLY A 1 78 ? 6.327 -7.250 5.705 1.00 95.19 78 GLY A O 1
ATOM 595 N N . SER A 1 79 ? 4.151 -7.743 6.024 1.00 93.00 79 SER A N 1
ATOM 596 C CA . SER A 1 79 ? 4.018 -6.980 7.272 1.00 93.00 79 SER A CA 1
ATOM 597 C C . SER A 1 79 ? 4.506 -7.747 8.506 1.00 93.00 79 SER A C 1
ATOM 599 O O . SER A 1 79 ? 4.644 -7.149 9.568 1.00 93.00 79 SER A O 1
ATOM 601 N N . GLY A 1 80 ? 4.732 -9.062 8.388 1.00 92.50 80 GLY A N 1
ATOM 602 C CA . GLY A 1 80 ? 4.945 -9.955 9.534 1.00 92.50 80 GLY A CA 1
ATOM 603 C C . GLY A 1 80 ? 3.645 -10.520 10.116 1.00 92.50 80 GLY A C 1
ATOM 604 O O . GLY A 1 80 ? 3.683 -11.341 11.029 1.00 92.50 80 GLY A O 1
ATOM 605 N N . TYR A 1 81 ? 2.489 -10.111 9.582 1.00 92.69 81 TYR A N 1
ATOM 606 C CA . TYR A 1 81 ? 1.169 -10.625 9.948 1.00 92.69 81 TYR A CA 1
ATOM 607 C C . TYR A 1 81 ? 0.538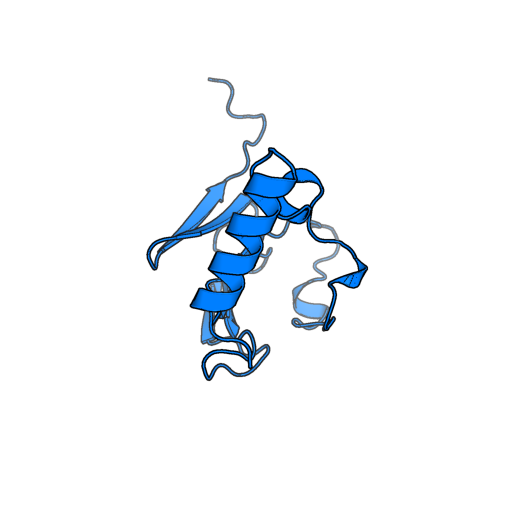 -11.395 8.784 1.00 92.69 81 TYR A C 1
ATOM 609 O O . TYR A 1 81 ? 0.988 -11.312 7.638 1.00 92.69 81 TYR A O 1
ATOM 617 N N . GLY A 1 82 ? -0.512 -12.170 9.079 1.00 92.25 82 GLY A N 1
ATOM 618 C CA . GLY A 1 82 ? -1.223 -12.960 8.071 1.00 92.25 82 GLY A CA 1
ATOM 619 C C . GLY A 1 82 ? -0.291 -13.909 7.312 1.00 92.25 82 GLY A C 1
ATOM 620 O O . GLY A 1 82 ? -0.321 -13.943 6.090 1.00 92.25 82 GLY A O 1
ATOM 621 N N . GLU A 1 83 ? 0.588 -14.626 8.016 1.00 95.62 83 GLU A N 1
ATOM 622 C CA . GLU A 1 83 ? 1.544 -15.590 7.434 1.00 95.62 83 GLU A CA 1
ATOM 623 C C . GLU A 1 83 ? 2.590 -14.979 6.483 1.00 95.62 83 GLU A C 1
ATOM 625 O O . GLU A 1 83 ? 3.224 -15.694 5.707 1.00 95.62 83 GLU A O 1
ATOM 630 N N . THR A 1 84 ? 2.779 -13.659 6.504 1.00 96.56 84 THR A N 1
ATOM 631 C CA . THR A 1 84 ? 3.869 -13.028 5.754 1.00 96.56 84 THR A CA 1
ATOM 632 C C . THR A 1 84 ? 5.136 -12.943 6.586 1.00 96.56 84 THR A C 1
ATOM 634 O O . THR A 1 84 ? 5.089 -12.795 7.805 1.00 96.56 84 THR A O 1
ATOM 637 N N . ILE A 1 85 ? 6.281 -13.004 5.915 1.00 94.44 85 ILE A N 1
ATOM 638 C CA . ILE A 1 85 ? 7.582 -12.762 6.531 1.00 94.44 85 ILE A CA 1
ATOM 639 C C . ILE A 1 85 ? 7.804 -11.249 6.566 1.00 94.44 85 ILE A C 1
ATOM 641 O O . ILE A 1 85 ? 7.748 -10.588 5.525 1.00 94.44 85 ILE A O 1
ATOM 645 N N . GLU A 1 86 ? 8.036 -10.706 7.762 1.00 91.25 86 GLU A N 1
ATOM 646 C CA . GLU A 1 86 ? 8.298 -9.278 7.975 1.00 91.25 86 GLU A CA 1
ATOM 647 C C . GLU A 1 86 ? 9.451 -8.808 7.073 1.00 91.25 86 GLU A C 1
ATOM 649 O O . GLU A 1 86 ? 10.529 -9.400 7.064 1.00 91.25 86 GLU A O 1
ATOM 654 N N . GLY A 1 87 ? 9.219 -7.757 6.283 1.00 88.50 87 GLY A N 1
ATOM 655 C CA . GLY A 1 87 ? 10.247 -7.164 5.422 1.00 88.50 87 GLY A CA 1
ATOM 656 C C . GLY A 1 87 ? 10.534 -7.917 4.116 1.00 88.50 87 GLY A C 1
ATOM 657 O O . GLY A 1 87 ? 11.230 -7.385 3.252 1.00 88.50 87 GLY A O 1
ATOM 658 N N . PHE A 1 88 ? 9.982 -9.116 3.909 1.00 92.06 88 PHE A N 1
ATOM 659 C CA . PHE A 1 88 ? 10.202 -9.869 2.672 1.00 92.06 88 PHE A CA 1
ATOM 660 C C . PHE A 1 88 ? 9.444 -9.244 1.493 1.00 92.06 88 PHE A C 1
ATOM 662 O O . PHE A 1 88 ? 8.262 -8.919 1.613 1.00 92.06 88 PHE A O 1
ATOM 669 N N . ILE A 1 89 ? 10.096 -9.090 0.338 1.00 93.50 89 ILE A N 1
ATOM 670 C CA . ILE A 1 89 ? 9.470 -8.548 -0.877 1.00 93.50 89 ILE A CA 1
ATOM 671 C C . ILE A 1 89 ? 8.810 -9.693 -1.649 1.00 93.50 89 ILE A C 1
ATOM 673 O O . ILE A 1 89 ? 9.487 -10.535 -2.230 1.00 93.50 89 ILE A O 1
ATOM 677 N N . TYR A 1 90 ? 7.479 -9.698 -1.682 1.00 95.31 90 TYR A N 1
ATOM 678 C CA . TYR A 1 90 ? 6.681 -10.709 -2.383 1.00 95.31 90 TYR A CA 1
ATOM 679 C C . TYR A 1 90 ? 6.449 -10.367 -3.854 1.00 95.31 90 TYR A C 1
ATOM 681 O O . TYR A 1 90 ? 6.271 -11.260 -4.676 1.00 95.31 90 TYR A O 1
ATOM 689 N N . ALA A 1 91 ? 6.408 -9.078 -4.183 1.00 96.12 91 ALA A N 1
ATOM 690 C CA . ALA A 1 91 ? 6.327 -8.606 -5.557 1.00 96.12 91 ALA A CA 1
ATOM 691 C C . ALA A 1 91 ? 6.917 -7.200 -5.662 1.00 96.12 91 ALA A C 1
ATOM 693 O O . ALA A 1 91 ? 6.863 -6.412 -4.714 1.00 96.12 91 ALA A O 1
ATOM 694 N N . SER A 1 92 ? 7.432 -6.865 -6.836 1.00 93.75 92 SER A N 1
ATOM 695 C CA . SER A 1 92 ? 7.871 -5.516 -7.160 1.00 93.75 92 SER A CA 1
ATOM 696 C C . SER A 1 92 ? 7.431 -5.149 -8.570 1.00 93.75 92 SER A C 1
ATOM 698 O O . SER A 1 92 ? 7.304 -5.997 -9.454 1.00 93.75 92 SER A O 1
ATOM 700 N N . LYS A 1 93 ? 7.170 -3.862 -8.767 1.00 94.88 93 LYS A N 1
ATOM 701 C CA . LYS A 1 93 ? 6.955 -3.255 -10.070 1.00 94.88 93 LYS A CA 1
ATOM 702 C C . LYS A 1 93 ? 7.964 -2.114 -10.212 1.00 94.88 93 LYS A C 1
ATOM 704 O O . LYS A 1 93 ? 7.689 -1.019 -9.705 1.00 94.88 93 LYS A O 1
ATOM 709 N N . PRO A 1 94 ? 9.133 -2.371 -10.826 1.00 90.81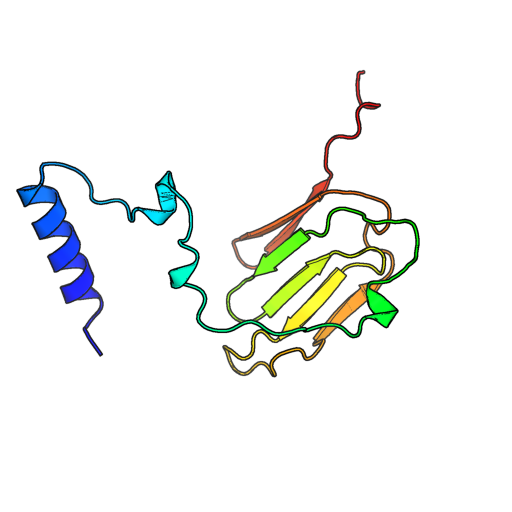 94 PRO A N 1
ATOM 710 C CA . PRO A 1 94 ? 10.110 -1.320 -11.080 1.00 90.81 94 PRO A CA 1
ATOM 711 C C . PRO A 1 94 ? 9.502 -0.246 -11.990 1.00 90.81 94 PRO A C 1
ATOM 713 O O . PRO A 1 94 ? 8.501 -0.490 -12.669 1.00 90.81 94 PRO A O 1
ATOM 716 N N . ASP A 1 95 ? 10.060 0.962 -11.947 1.00 89.06 95 ASP A N 1
ATOM 717 C CA . ASP A 1 95 ? 9.667 2.104 -12.791 1.00 89.06 95 ASP A CA 1
ATOM 718 C C . ASP A 1 95 ? 8.209 2.582 -12.643 1.00 89.06 95 ASP A C 1
ATOM 720 O O . ASP A 1 95 ? 7.748 3.472 -13.363 1.00 89.06 95 ASP A O 1
ATOM 724 N N . PHE A 1 96 ? 7.465 2.056 -11.665 1.00 91.75 96 PHE A N 1
ATOM 725 C CA . PHE A 1 96 ? 6.116 2.518 -11.355 1.00 91.75 96 PHE A CA 1
ATOM 726 C C . PHE A 1 96 ? 6.172 3.932 -10.777 1.00 91.75 96 PHE A C 1
ATOM 728 O O . PHE A 1 96 ? 6.468 4.092 -9.603 1.00 91.75 96 PHE A O 1
ATOM 735 N N . PHE A 1 97 ? 5.898 4.941 -11.609 1.00 89.00 97 PHE A N 1
ATOM 736 C CA . PHE A 1 97 ? 5.778 6.353 -11.223 1.00 89.00 97 PHE A CA 1
ATOM 737 C C . PHE A 1 97 ? 6.957 6.920 -10.403 1.00 89.00 97 PHE A C 1
ATOM 739 O O . PHE A 1 97 ? 6.793 7.881 -9.659 1.00 89.00 97 PHE A O 1
ATOM 746 N N . VAL A 1 98 ? 8.171 6.413 -10.635 1.00 85.00 98 VAL A N 1
ATOM 747 C CA . VAL A 1 98 ? 9.407 6.727 -9.886 1.00 85.00 98 VAL A CA 1
ATOM 748 C C . VAL A 1 98 ? 9.763 8.214 -9.754 1.00 85.00 98 VAL A C 1
ATOM 750 O O . VAL A 1 98 ? 10.424 8.613 -8.801 1.00 85.00 98 VAL A O 1
ATOM 753 N N . ASN A 1 99 ? 9.312 9.050 -10.693 1.00 82.69 99 ASN A N 1
ATOM 754 C CA . ASN A 1 99 ? 9.550 10.499 -10.708 1.00 82.69 99 ASN A CA 1
ATOM 755 C C . ASN A 1 99 ? 8.311 11.320 -10.326 1.00 82.69 99 ASN A C 1
ATOM 757 O O . ASN A 1 99 ? 8.263 12.527 -10.573 1.00 82.69 99 ASN A O 1
ATOM 761 N N . LYS A 1 100 ? 7.271 10.674 -9.800 1.00 83.88 100 LYS A N 1
ATOM 762 C CA . LYS A 1 100 ? 6.009 11.318 -9.455 1.00 83.88 100 LYS A CA 1
ATOM 763 C C . LYS A 1 100 ? 5.733 11.157 -7.970 1.00 83.88 100 LYS A C 1
ATOM 765 O O . LYS A 1 100 ? 5.906 10.093 -7.389 1.00 83.88 100 LYS A O 1
ATOM 770 N N . VAL A 1 101 ? 5.245 12.234 -7.378 1.00 85.56 101 VAL A N 1
ATOM 771 C CA . VAL A 1 101 ? 4.686 12.222 -6.030 1.00 85.56 101 VAL A CA 1
ATOM 772 C C . VAL A 1 101 ? 3.241 11.753 -6.112 1.00 85.56 101 VAL A C 1
ATOM 774 O O . VAL A 1 101 ? 2.541 12.045 -7.084 1.00 85.56 101 VAL A O 1
ATOM 777 N N . GLY A 1 102 ? 2.775 11.036 -5.097 1.00 88.69 102 GLY A N 1
ATOM 778 C CA . GLY A 1 102 ? 1.400 10.576 -5.047 1.00 88.69 102 GLY A CA 1
ATOM 779 C C . GLY A 1 102 ? 0.992 10.048 -3.685 1.00 88.69 102 GLY A C 1
ATOM 780 O O . GLY A 1 102 ? 1.709 10.176 -2.697 1.00 88.69 102 GLY A O 1
ATOM 781 N N . TRP A 1 103 ? -0.190 9.451 -3.655 1.00 92.62 103 TRP A N 1
ATOM 782 C CA . TRP A 1 103 ? -0.769 8.792 -2.495 1.00 92.62 103 TRP A CA 1
ATOM 783 C C . TRP A 1 103 ? -1.162 7.363 -2.863 1.00 92.62 103 TRP A C 1
ATOM 785 O O . TRP A 1 103 ? -1.662 7.127 -3.965 1.00 92.62 103 TRP A O 1
ATOM 795 N N . LEU A 1 104 ? -0.955 6.427 -1.936 1.00 95.69 104 LEU A N 1
ATOM 796 C CA . LEU A 1 104 ? -1.411 5.047 -2.053 1.00 95.69 104 LEU A CA 1
ATOM 797 C C . LEU A 1 104 ? -2.619 4.823 -1.150 1.00 95.69 104 LEU A C 1
ATOM 799 O O . LEU A 1 104 ? -2.614 5.227 0.010 1.00 95.69 104 LEU A O 1
ATOM 803 N N . GLY A 1 105 ? -3.613 4.115 -1.674 1.00 96.25 105 GLY A N 1
ATOM 804 C CA . GLY A 1 105 ? -4.781 3.677 -0.923 1.00 96.25 105 GLY A CA 1
ATOM 805 C C . GLY A 1 105 ? -5.121 2.239 -1.239 1.00 96.25 105 GLY A C 1
ATOM 806 O O . GLY A 1 105 ? -5.044 1.832 -2.393 1.00 96.25 105 GLY A O 1
ATOM 807 N N . TYR A 1 106 ? -5.529 1.481 -0.232 1.00 97.31 106 TYR A N 1
ATOM 808 C CA . TYR A 1 106 ? -6.027 0.128 -0.422 1.00 97.31 106 TYR A CA 1
ATOM 809 C C . TYR A 1 106 ? -7.496 0.058 -0.009 1.00 97.31 106 TYR A C 1
ATOM 811 O O . TYR A 1 106 ? -7.852 0.498 1.084 1.00 97.31 106 TYR A O 1
ATOM 819 N N . ALA A 1 107 ? -8.345 -0.468 -0.887 1.00 96.19 107 ALA A N 1
ATOM 820 C CA . ALA A 1 107 ? -9.762 -0.682 -0.615 1.00 96.19 107 ALA A CA 1
ATOM 821 C C . ALA A 1 107 ? -10.307 -1.795 -1.515 1.00 96.19 107 ALA A C 1
ATOM 823 O O . ALA A 1 107 ? -9.957 -1.847 -2.692 1.00 96.19 107 ALA A O 1
ATOM 824 N N . GLN A 1 108 ? -11.190 -2.645 -0.978 1.00 95.19 108 GLN A N 1
ATOM 825 C CA . GLN A 1 108 ? -11.871 -3.713 -1.732 1.00 95.19 108 GLN A CA 1
ATOM 826 C C . GLN A 1 108 ? -10.907 -4.555 -2.587 1.00 95.19 108 GLN A C 1
ATOM 828 O O . GLN A 1 108 ? -11.088 -4.688 -3.797 1.00 95.19 108 GLN A O 1
ATOM 833 N N . ASP A 1 109 ? -9.837 -5.051 -1.965 1.00 94.38 109 ASP A N 1
ATOM 834 C CA . ASP A 1 109 ? -8.809 -5.875 -2.613 1.00 94.38 109 ASP A CA 1
ATOM 835 C C . ASP A 1 109 ? -8.054 -5.207 -3.771 1.00 94.38 109 ASP A C 1
ATOM 837 O O . ASP A 1 109 ? -7.383 -5.865 -4.569 1.00 94.38 109 ASP A O 1
ATOM 841 N N . LYS A 1 110 ? -8.124 -3.876 -3.859 1.00 96.75 110 LYS A N 1
ATOM 842 C CA . LYS A 1 110 ? -7.463 -3.082 -4.893 1.00 96.75 110 LYS A CA 1
ATOM 843 C C . LYS A 1 110 ? -6.548 -2.041 -4.275 1.00 96.75 110 LYS A C 1
ATOM 845 O O . LYS A 1 110 ? -6.902 -1.347 -3.323 1.00 96.75 110 LYS A O 1
ATOM 850 N N . LEU A 1 111 ? -5.371 -1.910 -4.879 1.00 96.94 111 LEU A N 1
ATOM 851 C CA . LEU A 1 111 ? -4.416 -0.853 -4.585 1.00 96.94 111 LEU A CA 1
ATOM 852 C C . LEU A 1 111 ? -4.569 0.273 -5.611 1.00 96.94 111 LEU A C 1
ATOM 854 O O . LEU A 1 111 ? -4.468 0.054 -6.818 1.00 96.94 111 LEU A O 1
ATOM 858 N N . TYR A 1 112 ? -4.773 1.484 -5.116 1.00 96.81 112 TYR A N 1
ATOM 859 C CA . TYR A 1 112 ? -4.934 2.703 -5.889 1.00 96.81 112 TYR A CA 1
ATOM 860 C C . TYR A 1 112 ? -3.722 3.601 -5.691 1.00 96.81 112 TYR A C 1
ATOM 862 O O . TYR A 1 112 ? -3.243 3.773 -4.571 1.00 96.81 112 TYR A O 1
ATOM 870 N N . PHE A 1 113 ? -3.268 4.222 -6.776 1.00 94.38 113 PHE A N 1
ATOM 871 C CA . PHE A 1 113 ? -2.249 5.260 -6.736 1.00 94.38 113 PHE A CA 1
ATOM 872 C C . PHE A 1 113 ? -2.821 6.545 -7.323 1.00 94.38 113 PHE A C 1
ATOM 874 O O . PHE A 1 113 ? -3.230 6.579 -8.484 1.00 94.38 113 PHE A O 1
ATOM 881 N N . ARG A 1 114 ? -2.865 7.603 -6.513 1.00 92.94 114 ARG A N 1
ATOM 882 C CA . ARG A 1 114 ? -3.283 8.936 -6.950 1.00 92.94 114 ARG A CA 1
ATOM 883 C C . ARG A 1 114 ? -2.050 9.804 -7.127 1.00 92.94 114 ARG A C 1
ATOM 885 O O . ARG A 1 114 ? -1.361 10.081 -6.150 1.00 92.94 114 ARG A O 1
ATOM 892 N N . LEU A 1 115 ? -1.816 10.277 -8.346 1.00 90.06 115 LEU A N 1
ATOM 893 C CA . LEU A 1 115 ? -0.767 11.254 -8.629 1.00 90.06 115 LEU A CA 1
ATOM 894 C C . LEU A 1 115 ? -1.050 12.567 -7.886 1.00 90.06 115 LEU A C 1
ATOM 896 O O . LEU A 1 115 ? -2.181 13.060 -7.861 1.00 90.06 115 LEU A O 1
ATOM 900 N N . GLY A 1 116 ? -0.017 13.124 -7.261 1.00 81.56 116 GLY A N 1
ATOM 901 C CA . GLY A 1 116 ? -0.046 14.474 -6.721 1.00 81.56 116 GLY A CA 1
ATOM 902 C C . GLY A 1 116 ? -0.207 15.474 -7.861 1.00 81.56 116 GLY A C 1
ATOM 903 O O . GLY A 1 116 ? 0.346 15.285 -8.944 1.00 81.56 116 GLY A O 1
ATOM 904 N N . ARG A 1 117 ? -0.977 16.540 -7.631 1.00 74.00 117 ARG A N 1
ATOM 905 C CA . ARG A 1 117 ? -1.124 17.611 -8.621 1.00 74.00 117 ARG A CA 1
ATOM 906 C C . ARG A 1 117 ? 0.215 18.333 -8.756 1.00 74.00 117 ARG A C 1
ATOM 908 O O . ARG A 1 117 ? 0.637 19.012 -7.824 1.00 74.00 117 ARG A O 1
ATOM 915 N N . THR A 1 118 ? 0.879 18.200 -9.898 1.00 62.97 118 THR A N 1
ATOM 916 C CA . THR A 1 118 ? 1.986 19.088 -10.265 1.00 62.97 118 THR A CA 1
ATO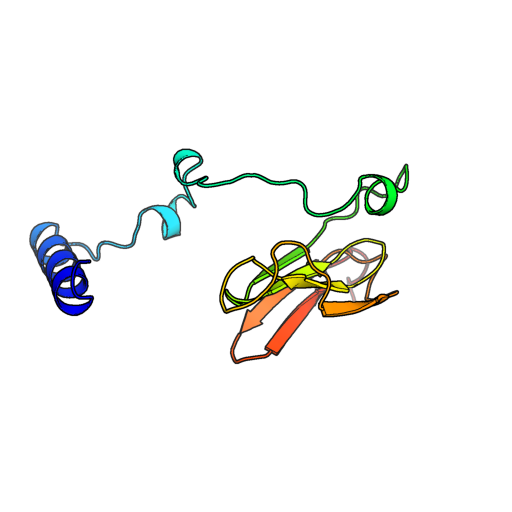M 917 C C . THR A 1 118 ? 1.393 20.389 -10.799 1.00 62.97 118 THR A C 1
ATOM 919 O O . THR A 1 118 ? 0.469 20.354 -11.605 1.00 62.97 118 THR A O 1
ATOM 922 N N . GLY A 1 119 ? 1.891 21.544 -10.345 1.00 56.97 119 GLY A N 1
ATOM 923 C CA . GLY A 1 119 ? 1.331 22.876 -10.639 1.00 56.97 119 GLY A CA 1
ATOM 924 C C . GLY A 1 119 ? 1.272 23.300 -12.116 1.00 56.97 119 GLY A C 1
ATOM 925 O O . GLY A 1 119 ? 0.883 24.428 -12.391 1.00 56.97 119 GLY A O 1
ATOM 926 N N . THR A 1 120 ? 1.643 22.424 -13.050 1.00 56.06 120 THR A N 1
ATOM 927 C CA . THR A 1 120 ? 1.553 22.619 -14.502 1.00 56.06 120 THR A CA 1
ATOM 928 C C . THR A 1 120 ? 0.199 22.221 -15.098 1.00 56.06 120 THR A C 1
ATOM 930 O O . THR A 1 120 ? -0.046 22.546 -16.250 1.00 56.06 120 THR A O 1
ATOM 933 N N . ASP A 1 121 ? -0.698 21.583 -14.336 1.00 55.41 121 ASP A N 1
ATOM 934 C CA . ASP A 1 121 ? -2.065 21.263 -14.788 1.00 55.41 121 ASP A CA 1
ATOM 935 C C . ASP A 1 121 ? -3.040 22.424 -14.498 1.00 55.41 121 ASP A C 1
ATOM 937 O O . ASP A 1 121 ? -4.043 22.270 -13.793 1.00 55.41 121 ASP A O 1
ATOM 941 N N . ARG A 1 122 ? -2.730 23.622 -15.005 1.00 46.91 122 ARG A N 1
ATOM 942 C CA . ARG A 1 122 ? -3.739 24.669 -15.222 1.00 46.91 122 ARG A CA 1
ATOM 943 C C . ARG A 1 122 ? -4.025 24.678 -16.721 1.00 46.91 122 ARG A C 1
ATOM 945 O O . ARG A 1 122 ? -3.090 24.842 -17.496 1.00 46.91 122 ARG A O 1
ATOM 952 N N . GLY A 1 123 ? -5.277 24.363 -17.060 1.00 39.72 123 GLY A N 1
ATOM 953 C CA . GLY A 1 123 ? -5.763 24.180 -18.430 1.00 39.72 123 GLY A CA 1
ATOM 954 C C . GLY A 1 123 ? -5.735 25.426 -19.296 1.00 39.72 123 GLY A C 1
ATOM 955 O O . GLY A 1 123 ? -5.372 26.509 -18.785 1.00 39.72 123 GLY A O 1
#

Solvent-accessible surface area (backbone atoms only — not comparable to full-atom values): 7629 Å² total; per-residue (Å²): 135,83,59,70,69,58,57,54,48,52,51,50,54,52,16,62,77,68,75,41,83,73,68,62,63,44,80,82,74,42,80,57,80,85,71,64,85,79,87,81,86,70,68,64,62,82,82,70,60,58,89,89,65,92,67,65,64,26,61,31,57,80,70,34,37,35,36,42,38,41,72,65,9,36,36,38,23,21,57,50,32,84,92,29,54,60,56,41,75,80,46,73,42,69,70,49,58,34,92,53,46,45,45,44,44,60,57,94,96,39,80,45,76,44,74,53,87,61,93,76,81,67,131

Foldseek 3Di:
DDDPVVVVVVQVVVCVVVVHNPDPVCVVPNDDPVPCPDDDDLDDVVVADPPPDPAAKEWDDPQQWIWIQELQFIFTAGCVPPPGDHSHTPDTDGPHCNVFHWYWDDDPNDIDTGTDDDPPPDD

Secondary structure (DSSP, 8-state):
---HHHHHHHHHHHHHHTTS----HHHHH---GGG-------S-HHHH--TT--PPPEEEE-SSEEEEEETTEEEEEE-S-TTPPTT-EEEEEETSSTT--EEEEEETTEEEEEEP--TT---

Organism: Lygus hesperus (NCBI:txid30085)

Sequence (123 aa):
QMPSILGALQKSVLGVVLGKTVAPDWITHGVPKSALLNSRQLMNNHVMYHEGRGGDKAIASDGRYLYIHTHCGLFKMGSGYGETIEGFIYASKPDFFVNKVGWLGYAQDKLYFRLGRTGTDRG

Mean predicted aligned error: 10.67 Å